Protein AF-A0A529HSD6-F1 (afdb_monomer)

Radius of gyration: 21.59 Å; Cα contacts (8 Å, |Δi|>4): 1; chains: 1; bounding box: 33×17×66 Å

Mean predicted aligned error: 13.02 Å

Solvent-accessible surface area (backbone atoms only — not comparable to full-atom values): 2824 Å² total; per-residue (Å²): 128,99,51,64,66,59,56,53,51,50,53,55,50,54,51,55,62,48,72,71,55,68,89,67,82,88,70,86,49,64,64,75,76,42,79,69,78,84,73,92,125

Structure (mmCIF, N/CA/C/O backbone):
data_AF-A0A529HSD6-F1
#
_entry.id   AF-A0A529HSD6-F1
#
loop_
_atom_site.group_PDB
_atom_site.id
_atom_site.type_symbol
_atom_site.label_atom_id
_atom_site.label_alt_id
_atom_site.label_comp_id
_atom_site.label_asym_id
_atom_site.label_entity_id
_atom_site.label_seq_id
_atom_site.pdbx_PDB_ins_code
_atom_site.Cartn_x
_atom_site.Cartn_y
_atom_site.Cartn_z
_atom_site.occupancy
_atom_site.B_iso_or_equiv
_atom_site.auth_seq_id
_atom_site.auth_comp_id
_atom_site.auth_asym_id
_atom_site.auth_atom_id
_atom_site.pdbx_PDB_model_num
ATOM 1 N N . MET A 1 1 ? 8.094 0.514 -36.731 1.00 57.91 1 MET A N 1
ATOM 2 C CA . MET A 1 1 ? 8.255 1.681 -35.835 1.00 57.91 1 MET A CA 1
ATOM 3 C C . MET A 1 1 ? 8.756 1.176 -34.489 1.00 57.91 1 MET A C 1
ATOM 5 O O . MET A 1 1 ? 8.176 0.242 -33.958 1.00 57.91 1 MET A O 1
ATOM 9 N N . TYR A 1 2 ? 9.866 1.720 -33.989 1.00 60.22 2 TYR A N 1
ATOM 10 C CA . TYR A 1 2 ? 10.691 1.155 -32.905 1.00 60.22 2 TYR A CA 1
ATOM 11 C C . TYR A 1 2 ? 10.229 1.554 -31.483 1.00 60.22 2 TYR A C 1
ATOM 13 O O . TYR A 1 2 ? 11.052 1.788 -30.604 1.00 60.22 2 TYR A O 1
ATOM 21 N N . HIS A 1 3 ? 8.916 1.635 -31.240 1.00 62.62 3 HIS A N 1
ATOM 22 C CA . HIS A 1 3 ? 8.366 1.980 -29.913 1.00 62.62 3 HIS A CA 1
ATOM 23 C C . HIS A 1 3 ? 7.464 0.896 -29.308 1.00 62.62 3 HIS A C 1
ATOM 25 O O . HIS A 1 3 ? 7.283 0.872 -28.098 1.00 62.62 3 HIS A O 1
ATOM 31 N N . SER A 1 4 ? 7.041 -0.099 -30.094 1.00 70.44 4 SER A N 1
ATOM 32 C CA . SER A 1 4 ? 6.169 -1.188 -29.621 1.00 70.44 4 SER A CA 1
ATOM 33 C C . SER A 1 4 ? 6.784 -2.038 -28.501 1.00 70.44 4 SER A C 1
ATOM 35 O O . SER A 1 4 ? 6.071 -2.656 -27.717 1.00 70.44 4 SER A O 1
ATOM 37 N N . TRP A 1 5 ? 8.116 -2.078 -28.410 1.00 77.12 5 TRP A N 1
ATOM 38 C CA . TRP A 1 5 ? 8.810 -2.774 -27.326 1.00 77.12 5 TRP A CA 1
ATOM 39 C C . TRP A 1 5 ? 8.764 -2.002 -25.999 1.00 77.12 5 TRP A C 1
ATOM 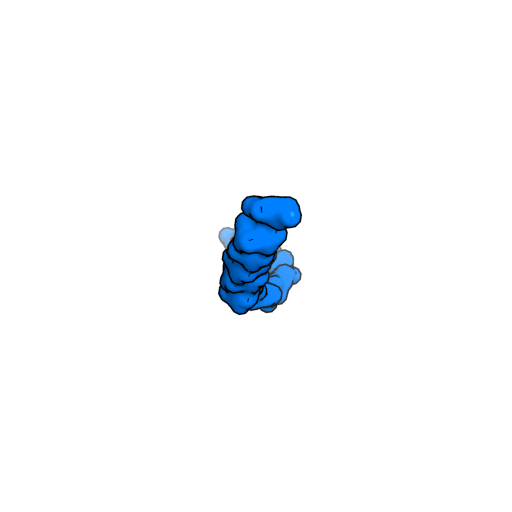41 O O . TRP A 1 5 ? 8.681 -2.626 -24.941 1.00 77.12 5 TRP A O 1
ATOM 51 N N . LEU A 1 6 ? 8.766 -0.664 -26.050 1.00 76.94 6 LEU A N 1
ATOM 52 C CA . LEU A 1 6 ? 8.597 0.177 -24.862 1.00 76.94 6 LEU A CA 1
ATOM 53 C C . LEU A 1 6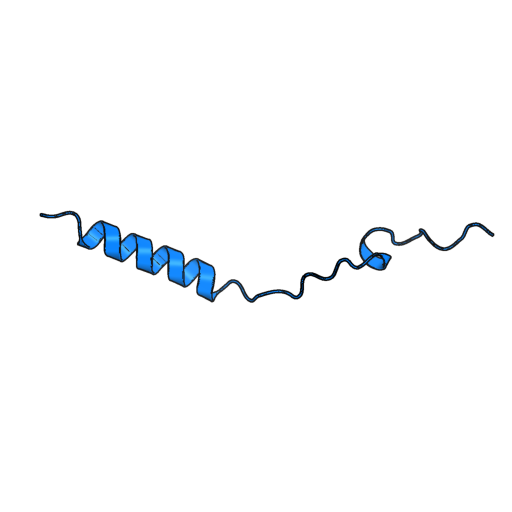 ? 7.163 0.081 -24.335 1.00 76.94 6 LEU A C 1
ATOM 55 O O . LEU A 1 6 ? 6.982 -0.122 -23.136 1.00 76.94 6 LEU A O 1
ATOM 59 N N . ASP A 1 7 ? 6.175 0.109 -25.231 1.00 76.75 7 ASP A N 1
ATOM 60 C CA . ASP A 1 7 ? 4.759 -0.025 -24.870 1.00 76.75 7 ASP A CA 1
ATOM 61 C C . ASP A 1 7 ? 4.488 -1.367 -24.173 1.00 76.75 7 ASP A C 1
ATOM 63 O O . ASP A 1 7 ? 3.873 -1.424 -23.108 1.00 76.75 7 ASP A O 1
ATOM 67 N N . HIS A 1 8 ? 5.032 -2.461 -24.719 1.00 78.38 8 HIS A N 1
ATOM 68 C CA . HIS A 1 8 ? 4.822 -3.790 -24.150 1.00 78.38 8 HIS A CA 1
ATOM 69 C C . HIS A 1 8 ? 5.549 -3.995 -22.814 1.00 78.38 8 HIS A C 1
ATOM 71 O O . HIS A 1 8 ? 5.091 -4.751 -21.955 1.00 78.38 8 HIS A O 1
ATOM 77 N N . TRP A 1 9 ? 6.693 -3.335 -22.612 1.00 83.19 9 TRP A N 1
ATOM 78 C CA . TRP A 1 9 ? 7.406 -3.390 -21.338 1.00 83.19 9 TRP A CA 1
ATOM 79 C C . TRP A 1 9 ? 6.651 -2.663 -20.228 1.00 83.19 9 TRP A C 1
ATOM 81 O O . TRP A 1 9 ? 6.592 -3.166 -19.101 1.00 83.19 9 TRP A O 1
ATOM 91 N N . ASP A 1 10 ? 6.056 -1.515 -20.544 1.00 83.56 10 ASP A N 1
ATOM 92 C CA . ASP A 1 10 ? 5.310 -0.740 -19.562 1.00 83.56 10 ASP A CA 1
ATOM 93 C C . ASP A 1 10 ? 3.993 -1.425 -19.179 1.00 83.56 10 ASP A C 1
ATOM 95 O O . ASP A 1 10 ? 3.708 -1.605 -17.994 1.00 83.56 10 ASP A O 1
ATOM 99 N N . GLU A 1 11 ? 3.274 -1.971 -20.163 1.00 83.25 11 GLU A N 1
ATOM 100 C CA . GLU A 1 11 ? 2.064 -2.768 -19.940 1.00 83.25 11 GLU A CA 1
ATOM 101 C C . GLU A 1 11 ? 2.333 -3.983 -19.030 1.00 83.25 11 GLU A C 1
ATOM 103 O O . GLU A 1 11 ? 1.582 -4.268 -18.090 1.00 83.25 11 GLU A O 1
ATOM 108 N N . ARG A 1 12 ? 3.457 -4.683 -19.241 1.00 82.62 12 ARG A N 1
ATOM 109 C CA . ARG A 1 12 ? 3.837 -5.849 -18.425 1.00 82.62 12 ARG A CA 1
ATOM 110 C C . ARG A 1 12 ? 4.218 -5.467 -16.996 1.00 82.62 12 ARG A C 1
ATOM 112 O O . ARG A 1 12 ? 3.991 -6.256 -16.076 1.00 82.62 12 ARG A O 1
ATOM 119 N N . ARG A 1 13 ? 4.798 -4.280 -16.794 1.00 82.75 13 ARG A N 1
ATOM 120 C CA . ARG A 1 13 ? 5.101 -3.756 -15.457 1.00 82.75 13 ARG A CA 1
ATOM 121 C C . ARG A 1 13 ? 3.826 -3.339 -14.731 1.00 82.75 13 ARG A C 1
ATOM 12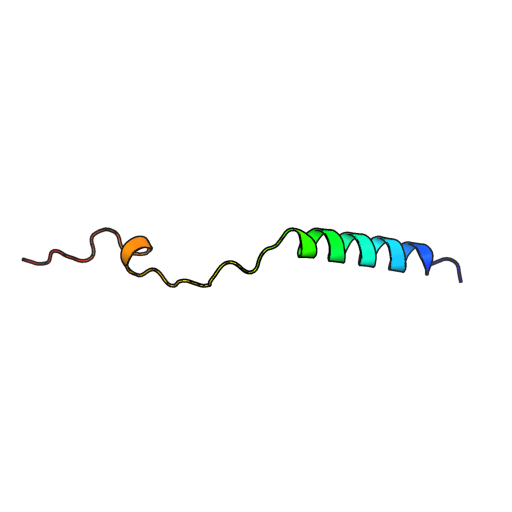3 O O . ARG A 1 13 ? 3.670 -3.713 -13.570 1.00 82.75 13 ARG A O 1
ATOM 130 N N . ALA A 1 14 ? 2.936 -2.608 -15.401 1.00 84.38 14 ALA A N 1
ATOM 131 C CA . ALA A 1 14 ? 1.661 -2.187 -14.833 1.00 84.38 14 ALA A CA 1
ATOM 132 C C . ALA A 1 14 ? 0.858 -3.405 -14.359 1.00 84.38 14 ALA A C 1
ATOM 134 O O . ALA A 1 14 ? 0.465 -3.473 -13.196 1.00 84.38 14 ALA A O 1
ATOM 135 N N . ARG A 1 15 ? 0.749 -4.440 -15.205 1.00 79.25 15 ARG A N 1
ATOM 136 C CA . ARG A 1 15 ? 0.042 -5.678 -1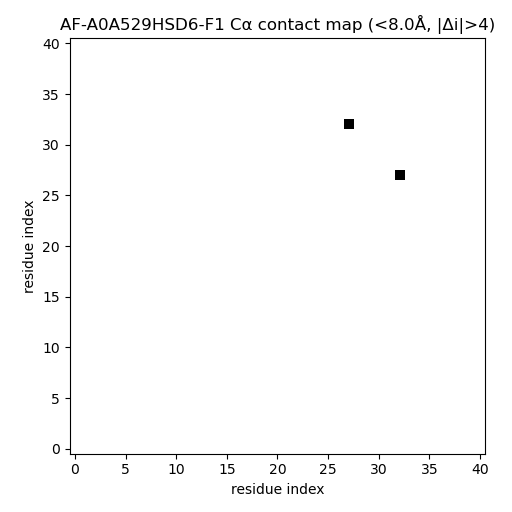4.857 1.00 79.25 15 ARG A CA 1
ATOM 137 C C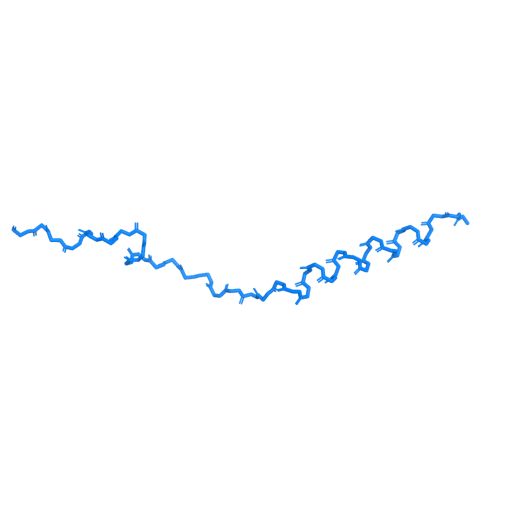 . ARG A 1 15 ? 0.640 -6.392 -13.643 1.00 79.25 15 ARG A C 1
ATOM 139 O O . ARG A 1 15 ? -0.105 -6.830 -12.779 1.00 79.25 15 ARG A O 1
ATOM 146 N N . ARG A 1 16 ? 1.970 -6.457 -13.517 1.00 78.19 16 ARG A N 1
ATOM 147 C CA . ARG A 1 16 ? 2.628 -7.085 -12.355 1.00 78.19 16 ARG A CA 1
ATOM 148 C C . ARG A 1 16 ? 2.415 -6.307 -11.052 1.00 78.19 16 ARG A C 1
ATOM 150 O O . ARG A 1 16 ? 2.325 -6.912 -9.987 1.00 78.19 16 ARG A O 1
ATOM 157 N N . GLY A 1 17 ? 2.357 -4.977 -11.126 1.00 77.19 17 GLY A N 1
ATOM 158 C CA . GLY A 1 17 ? 2.015 -4.132 -9.979 1.00 77.19 17 GLY A CA 1
ATOM 159 C C . GLY A 1 17 ? 0.573 -4.342 -9.511 1.00 77.19 17 GLY A C 1
ATOM 160 O O . GLY A 1 17 ? 0.316 -4.299 -8.311 1.00 77.19 17 GLY A O 1
ATOM 161 N N . GLU A 1 18 ? -0.338 -4.618 -10.443 1.00 73.06 18 GLU A N 1
ATOM 162 C CA . GLU A 1 18 ? -1.741 -4.936 -10.159 1.00 73.06 18 GLU A CA 1
ATOM 163 C C . GLU A 1 18 ? -1.944 -6.384 -9.683 1.00 73.06 18 GLU A C 1
ATOM 165 O O . GLU A 1 18 ? -2.694 -6.607 -8.743 1.00 73.06 18 GLU A O 1
ATOM 170 N N . GLU A 1 19 ? -1.220 -7.369 -10.226 1.00 72.62 19 GLU A N 1
ATOM 171 C CA . GLU A 1 19 ? -1.284 -8.777 -9.782 1.00 72.62 19 GLU A CA 1
ATOM 172 C C . GLU A 1 19 ? -0.933 -8.951 -8.288 1.00 72.62 19 GLU A C 1
ATOM 174 O O . GLU A 1 19 ? -1.434 -9.860 -7.625 1.00 72.62 19 GLU A O 1
ATOM 179 N N . GLY A 1 20 ? -0.085 -8.074 -7.736 1.00 70.31 20 GLY A N 1
ATOM 180 C CA . GLY A 1 20 ? 0.243 -8.048 -6.307 1.00 70.31 20 GLY A CA 1
ATOM 181 C C . GLY A 1 20 ? -0.813 -7.370 -5.424 1.00 70.31 20 GLY A C 1
ATOM 182 O O . GLY A 1 20 ? -0.810 -7.568 -4.206 1.00 70.3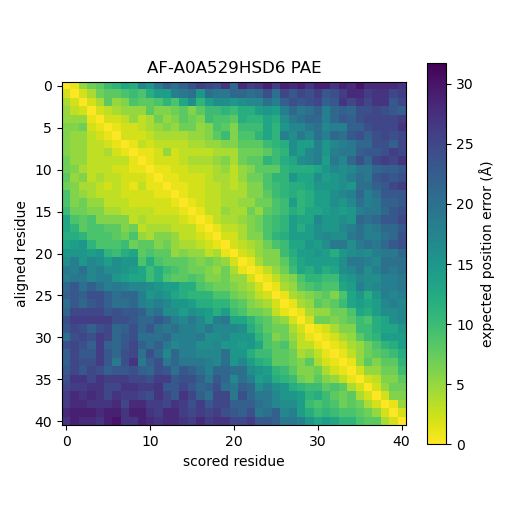1 20 GLY A O 1
ATOM 183 N N . LYS A 1 21 ? -1.722 -6.584 -6.012 1.00 72.25 21 LYS A N 1
ATOM 184 C CA . LYS A 1 21 ? -2.809 -5.909 -5.300 1.00 72.25 21 LYS A CA 1
ATOM 185 C C . LYS A 1 21 ? -3.995 -6.853 -5.235 1.00 72.25 21 LYS A C 1
ATOM 187 O O . LYS A 1 21 ? -4.797 -6.966 -6.156 1.00 72.25 21 LYS A O 1
ATOM 192 N N . LYS A 1 22 ? -4.111 -7.557 -4.116 1.00 71.12 22 LYS A N 1
ATOM 193 C CA . LYS A 1 22 ? -5.334 -8.305 -3.838 1.00 71.12 22 LYS A CA 1
ATOM 194 C C . LYS A 1 22 ? -6.464 -7.302 -3.592 1.00 71.12 22 LYS A C 1
ATOM 196 O O . LYS A 1 22 ? -6.215 -6.301 -2.914 1.00 71.12 22 LYS A O 1
ATOM 201 N N . PRO A 1 23 ? -7.678 -7.543 -4.115 1.00 67.31 23 PRO A N 1
ATOM 202 C CA . PRO A 1 23 ? -8.845 -6.792 -3.690 1.00 67.31 23 PRO A CA 1
ATOM 203 C C . PRO A 1 23 ? -9.010 -7.045 -2.192 1.00 67.31 23 PRO A C 1
ATOM 205 O O . PRO A 1 23 ? -9.382 -8.134 -1.765 1.00 67.31 23 PRO A O 1
ATOM 208 N N . THR A 1 24 ? -8.615 -6.065 -1.389 1.00 69.31 24 THR A N 1
ATOM 209 C CA . THR A 1 24 ? -8.918 -6.062 0.035 1.00 69.31 24 THR A CA 1
ATOM 210 C C . THR A 1 24 ? -10.377 -5.673 0.158 1.00 69.31 24 THR A C 1
ATOM 212 O O . THR A 1 24 ? -10.792 -4.682 -0.449 1.00 69.31 24 THR A O 1
ATOM 215 N N . ASP A 1 25 ? -11.143 -6.433 0.936 1.00 68.38 25 ASP A N 1
ATOM 216 C CA . ASP A 1 25 ? -12.521 -6.076 1.241 1.00 68.38 25 ASP A CA 1
ATOM 217 C C . ASP A 1 25 ? -12.548 -4.641 1.781 1.00 68.38 25 ASP A C 1
ATOM 219 O O . ASP A 1 25 ? -11.879 -4.306 2.765 1.00 68.38 2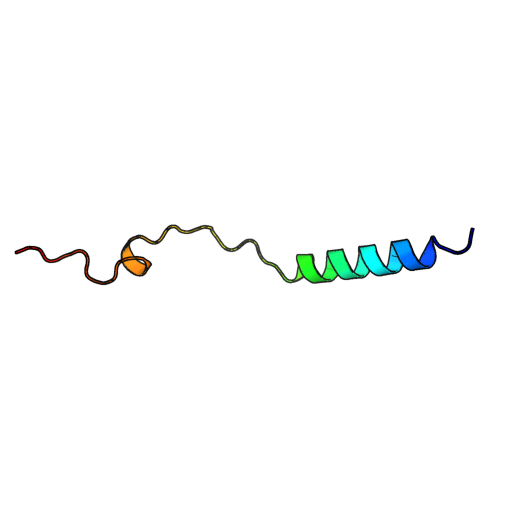5 ASP A O 1
ATOM 223 N N . PHE A 1 26 ? -13.270 -3.762 1.088 1.00 62.69 26 PHE A N 1
ATOM 224 C CA . PHE A 1 26 ? -13.445 -2.376 1.498 1.00 62.69 26 PHE A CA 1
ATOM 225 C C . PHE A 1 26 ? -14.385 -2.351 2.708 1.00 62.69 26 PHE A C 1
ATOM 227 O O . PHE A 1 26 ? -15.593 -2.166 2.582 1.00 62.69 26 PHE A O 1
ATOM 234 N N . VAL A 1 27 ? -13.833 -2.610 3.893 1.00 63.56 27 VAL A N 1
ATOM 235 C CA . VAL A 1 27 ? -14.573 -2.573 5.154 1.00 63.56 27 VAL A CA 1
ATOM 236 C C . VAL A 1 27 ? -14.451 -1.169 5.738 1.00 63.56 27 VAL A C 1
ATOM 238 O O . VAL A 1 27 ? -13.389 -0.767 6.214 1.00 63.56 27 VAL A O 1
ATOM 241 N N . LEU A 1 28 ? -15.554 -0.418 5.722 1.00 63.84 28 LEU A N 1
ATOM 242 C CA . LEU A 1 28 ? -15.719 0.770 6.560 1.00 63.84 28 LEU A CA 1
ATOM 243 C C . LEU A 1 28 ? -15.942 0.299 8.001 1.00 63.84 28 LEU A C 1
ATOM 245 O O . LEU A 1 28 ? -17.065 0.251 8.498 1.00 63.84 28 LEU A O 1
ATOM 249 N N . ASP A 1 29 ? -14.862 -0.129 8.648 1.00 64.25 29 ASP A N 1
ATOM 250 C CA . ASP A 1 29 ? -14.883 -0.564 10.037 1.00 64.25 29 ASP A CA 1
ATOM 251 C C . ASP A 1 29 ? -15.024 0.669 10.938 1.00 64.25 29 ASP A C 1
ATOM 253 O O . ASP A 1 29 ? -14.045 1.322 11.308 1.00 64.25 29 ASP A O 1
ATOM 257 N N . ALA A 1 30 ? -16.271 1.020 11.254 1.00 63.06 30 ALA A N 1
ATOM 258 C CA . ALA A 1 30 ? -16.596 2.104 12.172 1.00 63.06 30 ALA A CA 1
ATOM 259 C C . ALA A 1 30 ? -15.972 1.896 13.567 1.00 63.06 30 ALA A C 1
ATOM 261 O O . ALA A 1 30 ? -15.702 2.880 14.258 1.00 63.06 30 ALA A O 1
ATOM 262 N N . GLU A 1 31 ? -15.689 0.649 13.969 1.00 63.44 31 GLU A N 1
ATOM 263 C CA . GLU A 1 31 ? -15.018 0.349 15.238 1.00 63.44 31 GLU A CA 1
ATOM 264 C C . GLU A 1 31 ? -13.507 0.630 15.169 1.00 63.44 31 GLU A C 1
ATOM 266 O O . GLU A 1 31 ? -12.924 1.072 16.161 1.00 63.44 31 GLU A O 1
ATOM 271 N N . ARG A 1 32 ? -12.880 0.493 13.991 1.00 62.59 32 ARG A N 1
ATOM 272 C CA . ARG A 1 32 ? -11.486 0.913 13.744 1.00 62.59 32 ARG A CA 1
ATOM 273 C C . ARG A 1 32 ? -11.338 2.409 13.474 1.00 62.59 32 ARG A C 1
ATOM 275 O O . ARG A 1 32 ? -10.304 2.980 13.811 1.00 62.59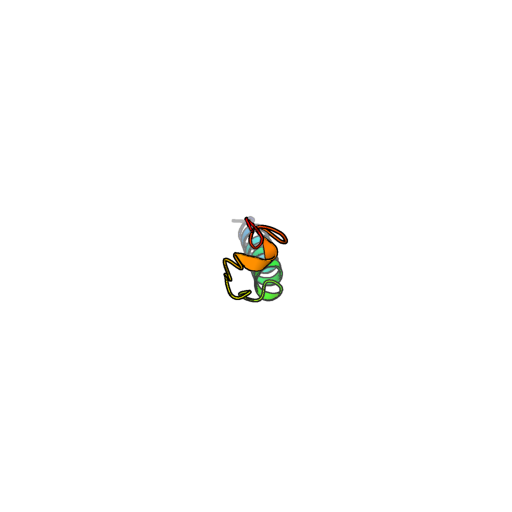 32 ARG A O 1
ATOM 282 N N . ALA A 1 33 ? -12.338 3.040 12.860 1.00 69.94 33 ALA A N 1
ATOM 283 C CA . ALA A 1 33 ? -12.330 4.476 12.584 1.00 69.94 33 ALA A CA 1
ATOM 284 C C . ALA A 1 33 ? -12.523 5.313 13.859 1.00 69.94 33 ALA A C 1
ATOM 286 O O . ALA A 1 33 ? -11.948 6.393 13.974 1.00 69.94 33 ALA A O 1
ATOM 287 N N . PHE A 1 34 ? -13.285 4.802 14.833 1.00 67.56 34 PHE A N 1
ATOM 288 C CA . PHE A 1 34 ? -13.534 5.486 16.102 1.00 67.56 34 PHE A CA 1
ATOM 289 C C . PHE A 1 34 ? -13.414 4.536 17.306 1.00 67.56 34 PHE A C 1
ATOM 291 O O . PHE A 1 34 ? -14.419 4.251 17.973 1.00 67.56 34 PHE A O 1
ATOM 298 N N . PRO A 1 35 ? -12.196 4.063 17.636 1.00 63.31 35 PRO A N 1
ATOM 299 C CA . PRO A 1 35 ? -11.962 3.242 18.817 1.00 63.31 35 PRO A CA 1
ATOM 300 C C . PRO A 1 35 ? -12.161 4.110 20.069 1.00 63.31 35 PRO A C 1
ATOM 302 O O . PRO A 1 35 ? -11.248 4.785 20.532 1.00 63.31 35 PRO A O 1
ATOM 305 N N . GLY A 1 36 ? -13.394 4.157 20.577 1.00 63.12 36 GLY A N 1
ATOM 306 C CA . GLY A 1 36 ? -13.783 5.008 21.710 1.00 63.12 36 GLY A CA 1
ATOM 307 C C . GLY A 1 36 ? -15.123 5.732 21.564 1.00 63.12 36 GLY A C 1
ATOM 308 O O . GLY A 1 36 ? -15.585 6.324 22.533 1.00 63.12 36 GLY A O 1
ATOM 309 N N . ALA A 1 37 ? -15.806 5.651 20.413 1.00 64.31 37 ALA A N 1
ATOM 310 C CA . ALA A 1 37 ? -17.118 6.294 20.234 1.00 64.31 37 ALA A CA 1
ATOM 311 C C . ALA A 1 37 ? -18.252 5.673 21.078 1.00 64.31 37 ALA A C 1
ATOM 313 O O . ALA A 1 37 ? -19.336 6.244 21.182 1.00 64.31 37 ALA A O 1
ATOM 314 N N . LYS A 1 38 ? -18.017 4.523 21.722 1.00 65.88 38 LYS A N 1
ATOM 315 C CA . LYS A 1 38 ? -18.935 3.936 22.705 1.00 65.88 38 LYS A CA 1
ATOM 316 C C . LYS A 1 38 ? -18.399 4.163 24.118 1.00 65.88 38 LYS A C 1
ATOM 318 O O . LYS A 1 38 ? -17.738 3.286 24.666 1.00 65.88 38 LYS A O 1
ATOM 323 N N . LYS A 1 39 ? -18.711 5.327 24.692 1.00 64.75 39 LYS A N 1
ATOM 324 C CA . LYS A 1 39 ? -19.181 5.495 26.083 1.00 64.75 39 LYS A CA 1
ATOM 325 C C . LYS A 1 39 ? -19.459 6.973 26.348 1.00 64.75 39 LYS A C 1
ATOM 327 O O . LYS A 1 39 ? -18.629 7.706 26.868 1.00 64.75 39 LYS A O 1
ATOM 332 N N . ILE A 1 40 ? -20.666 7.380 25.972 1.00 64.94 40 ILE A N 1
ATOM 333 C CA . ILE A 1 40 ? -21.364 8.472 26.641 1.00 64.94 40 ILE A CA 1
ATOM 334 C C . ILE A 1 40 ? -22.279 7.750 27.636 1.00 64.94 40 ILE A C 1
ATOM 336 O O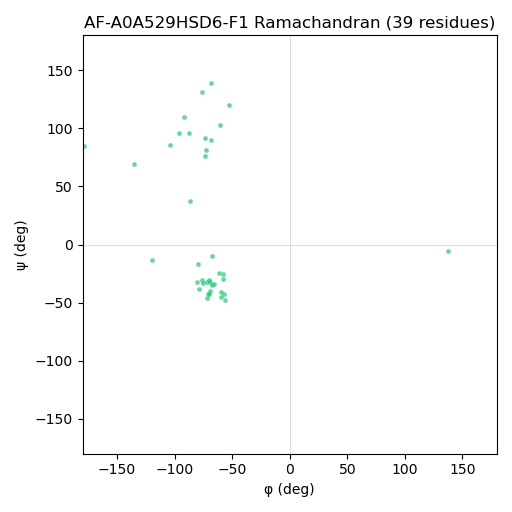 . ILE A 1 40 ? -23.298 7.181 27.250 1.00 64.94 40 ILE A O 1
ATOM 340 N N . THR A 1 41 ? -21.835 7.611 28.880 1.00 59.44 41 THR A N 1
ATOM 341 C CA . THR A 1 41 ? -22.649 7.157 30.016 1.00 59.44 41 THR A CA 1
ATOM 342 C C . THR A 1 41 ? -22.304 8.043 31.189 1.00 59.44 41 THR A C 1
ATOM 344 O O . THR A 1 41 ? -21.089 8.289 31.366 1.00 59.44 41 THR A O 1
#

Secondary structure (DSSP, 8-state):
-TTHHHHHHHHHHHHHHHHT---------HHHH-TT-S---

pLDDT: mean 70.39, std 7.7, range [57.91, 84.38]

Sequence (41 aa):
MYHSWLDHWDERRARRGEEGKKPTDFVLDAERAFPGAKKIT

Foldseek 3Di:
DPCVVVVVVVVVVVVVVVVPDDPDPPDPPPCVVDVPPPDPD